Protein 8FAF (pdb70)

Radius of gyration: 14.75 Å; Cα contacts (8 Å, |Δi|>4): 309; chains: 1; bounding box: 24×39×41 Å

Solvent-accessible surface area: 7351 Å² total; per-residue (Å²): 206,49,7,86,0,25,1,8,4,66,22,43,135,157,136,7,34,0,36,0,44,0,35,52,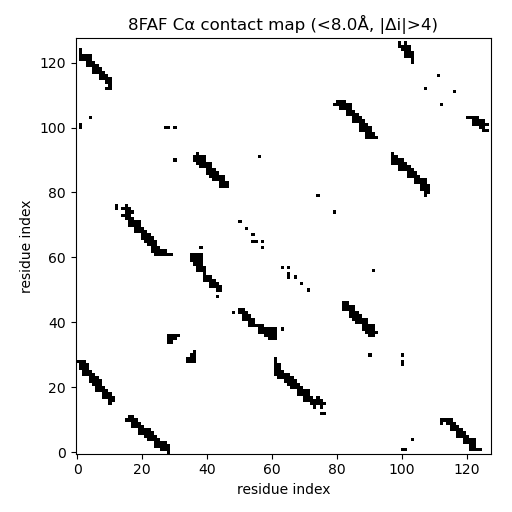1,26,81,5,38,32,71,64,204,92,40,39,1,15,0,21,0,31,0,24,7,77,107,61,97,183,113,102,37,85,9,154,50,48,151,124,40,58,81,2,80,11,112,36,69,26,41,5,133,135,11,67,110,91,81,0,41,70,36,28,0,1,0,2,0,40,17,50,59,174,182,70,176,51,89,24,2,0,19,4,86,0,54,2,120,69,40,91,27,74,58,104,27,110,52,96,75,93,11,78,78,48,83,204

Foldseek 3Di:
DAWKWKKKWAADQVFLKIKIWGFKIADGWQDDPVTWFFKKKKKAKPPDRVDIDIFDTHGGDRIDGGRDMDMDGDHHPVRQQQIKIKIWMWGDDPPDDIHTSFMDIGRNNPDDNVDIDIDMDDGDHDDD

Secondary structure (DSSP, 8-state):
---EEEEEEEEETTTTEEEEEEEEEESPPP-STTS---EEEEEEEES-TTSEEEPPPPTT-SS-EEEEEEEE-S--HHHHTT-EEEEEEEE--SSSPPEEEEEEEEEGGGS-TTS-EEEEEE-B----

Organism: Octopus bimaculoides (NCBI:txid37653)

B-factor: mean 50.91, std 20.95, range [22.46, 142.46]

Structure (mmCIF, N/CA/C/O backbone):
data_8FAF
#
_entry.id   8FAF
#
_cell.length_a   28.728
_cell.length_b   54.940
_cell.length_c   84.143
_cell.angle_alpha   90.00
_cell.angle_beta   90.00
_cell.angle_gamma   90.00
#
_symmetry.space_group_name_H-M   'P 21 21 21'
#
loop_
_entity.id
_entity.type
_entity.pdbx_description
1 polymer Synaptotagmin
2 water water
#
loop_
_atom_site.group_PDB
_atom_site.id
_atom_site.type_symbol
_atom_site.label_atom_id
_atom_site.label_alt_id
_atom_site.label_comp_id
_atom_site.label_asym_id
_atom_site.label_entity_id
_atom_site.label_seq_id
_atom_site.pdbx_PDB_ins_code
_atom_site.Cartn_x
_atom_site.Cartn_y
_atom_site.Cartn_z
_atom_site.occupancy
_atom_site.B_iso_or_equiv
_atom_site.auth_seq_id
_atom_site.auth_comp_id
_atom_site.auth_asym_id
_atom_site.auth_atom_id
_atom_site.pdbx_PDB_model_num
ATOM 1 N N . LYS A 1 9 ? 10.853 1.075 -4.774 1.00 51.83 132 LYS A N 1
ATOM 2 C CA . LYS A 1 9 ? 9.576 1.813 -4.694 1.00 49.76 132 LYS A CA 1
ATOM 3 C C . LYS A 1 9 ? 8.511 0.990 -3.962 1.00 40.83 132 LYS A C 1
ATOM 4 O O . LYS A 1 9 ? 7.831 0.155 -4.542 1.00 44.32 132 LYS A O 1
ATOM 22 N N . LEU A 1 10 ? 8.359 1.239 -2.663 1.00 38.00 133 LEU A N 1
ATOM 23 C CA . LEU A 1 10 ? 7.517 0.407 -1.807 1.00 36.24 133 LEU A CA 1
ATOM 24 C C . LEU A 1 10 ? 6.210 1.070 -1.394 1.00 33.13 133 LEU A C 1
ATOM 25 O O . LEU A 1 10 ? 5.410 0.447 -0.694 1.00 39.32 133 LEU A O 1
ATOM 41 N N . GLY A 1 11 ? 5.984 2.308 -1.774 1.00 35.27 134 GLY A N 1
ATOM 42 C CA . GLY A 1 11 ? 4.763 2.997 -1.423 1.00 37.40 134 GLY A CA 1
ATOM 43 C C . GLY A 1 11 ? 4.962 4.008 -0.314 1.00 37.28 134 GLY A C 1
ATOM 44 O O . GLY A 1 11 ? 6.074 4.263 0.146 1.00 36.55 134 GLY A O 1
ATOM 48 N N . LYS A 1 12 ? 3.834 4.577 0.131 1.00 33.61 135 LYS A N 1
ATOM 49 C CA . LYS A 1 12 ? 3.814 5.691 1.060 1.00 35.77 135 LYS A CA 1
ATOM 50 C C . LYS A 1 12 ? 2.708 5.475 2.084 1.00 33.60 135 LYS A C 1
ATOM 51 O O . LYS A 1 12 ? 1.653 4.916 1.772 1.00 30.21 135 LYS A O 1
ATOM 70 N N . LEU A 1 13 ? 2.967 5.889 3.317 1.00 32.06 136 LEU A N 1
ATOM 71 C CA . LEU A 1 13 ? 1.980 5.804 4.391 1.00 31.51 136 LEU A CA 1
ATOM 72 C C . LEU A 1 13 ? 1.694 7.198 4.930 1.00 33.51 136 LEU A C 1
ATOM 73 O O . LEU A 1 13 ? 2.621 7.995 5.124 1.00 32.21 136 LEU A O 1
ATOM 89 N N . GLN A 1 14 ? 0.410 7.506 5.136 1.00 32.86 137 GLN A N 1
ATOM 90 C CA . GLN A 1 14 ? -0.020 8.742 5.779 1.00 30.15 137 GLN A CA 1
ATOM 91 C C . GLN A 1 14 ? -0.569 8.414 7.166 1.00 30.80 137 GLN A C 1
ATOM 92 O O . GLN A 1 14 ? -1.397 7.509 7.322 1.00 28.15 137 GLN A O 1
ATOM 106 N N . TYR A 1 15 ? -0.092 9.127 8.174 1.00 30.43 138 TYR A N 1
ATOM 107 C CA . TYR A 1 15 ? -0.493 8.888 9.552 1.00 30.04 138 TYR A CA 1
ATOM 108 C C . TYR A 1 15 ? -0.513 10.224 10.274 1.00 33.19 138 TYR A C 1
ATOM 109 O O . TYR A 1 15 ? 0.016 11.222 9.794 1.00 30.75 138 TYR A O 1
ATOM 127 N N . SER A 1 16 ? -1.108 10.233 11.455 1.00 30.92 139 SER A N 1
ATOM 128 C CA . SER A 1 16 ? -0.973 11.351 12.375 1.00 32.92 139 SER A CA 1
ATOM 129 C C . SER A 1 16 ? -0.813 10.796 13.785 1.00 34.58 139 SER A C 1
ATOM 130 O O . SER A 1 16 ? -1.140 9.642 14.073 1.00 28.92 139 SER A O 1
ATOM 138 N N . MET A 1 17 ? -0.281 11.634 14.662 1.00 34.95 140 MET A N 1
ATOM 139 C CA . MET A 1 17 ? 0.053 11.263 16.029 1.00 34.12 140 MET A CA 1
ATOM 140 C C . MET A 1 17 ? -0.356 12.403 16.945 1.00 35.33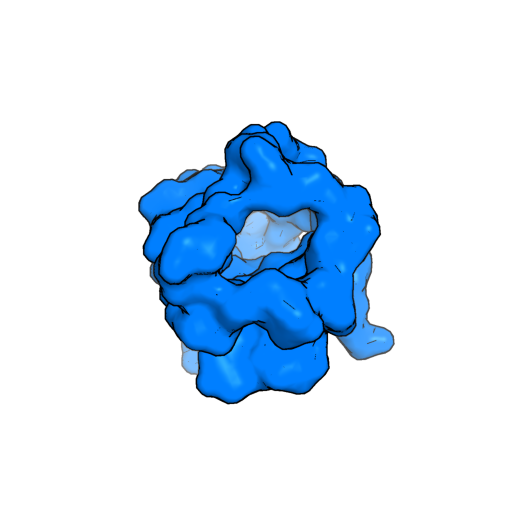 140 MET A C 1
ATOM 141 O O . MET A 1 17 ? -0.244 13.576 16.579 1.00 33.42 140 MET A O 1
ATOM 155 N N . ASP A 1 18 ? -0.810 12.052 18.144 1.00 31.39 141 ASP A N 1
ATOM 156 C CA . ASP A 1 18 ? -1.216 13.036 19.143 1.00 37.89 141 ASP A CA 1
ATOM 157 C C . ASP A 1 18 ? -0.822 12.482 20.504 1.00 37.83 141 ASP A C 1
ATOM 158 O O . ASP A 1 18 ? -1.335 11.433 20.911 1.00 35.54 141 ASP A O 1
ATOM 167 N N . TYR A 1 19 ? 0.074 13.179 21.209 1.00 35.08 142 TYR A N 1
ATOM 168 C CA . TYR A 1 19 ? 0.501 12.748 22.537 1.00 37.22 142 TYR A CA 1
ATOM 169 C C . TYR A 1 19 ? -0.182 13.601 23.604 1.00 35.85 142 TYR A C 1
ATOM 170 O O . TYR A 1 19 ? -0.187 14.834 23.518 1.00 32.95 142 TYR A O 1
ATOM 188 N N . ASP A 1 20 ? -0.764 12.939 24.608 1.00 31.31 143 ASP A N 1
ATOM 189 C CA . ASP A 1 20 ? -1.424 13.606 25.720 1.00 33.62 143 ASP A CA 1
ATOM 190 C C . ASP A 1 20 ? -0.544 13.433 26.957 1.00 33.18 143 ASP A C 1
ATOM 191 O O . ASP A 1 20 ? -0.429 12.322 27.499 1.00 30.04 143 ASP A O 1
ATOM 200 N N . PHE A 1 21 ? 0.105 14.526 27.369 1.00 31.65 144 PHE A N 1
ATOM 201 C CA . PHE A 1 21 ? 0.997 14.512 28.527 1.00 31.12 144 PHE A CA 1
ATOM 202 C C . PHE A 1 21 ? 0.225 14.300 29.830 1.00 31.53 144 PHE A C 1
ATOM 203 O O . PHE A 1 21 ? 0.739 13.675 30.778 1.00 28.23 144 PHE A O 1
ATOM 220 N N . GLN A 1 22 ? -1.014 14.798 29.903 1.00 27.08 145 GLN A N 1
ATOM 221 C CA . GLN A 1 22 ? -1.765 14.683 31.153 1.00 29.63 145 GLN A CA 1
ATOM 222 C C . GLN A 1 22 ? -2.116 13.233 31.452 1.00 31.23 145 GLN A C 1
ATOM 223 O O . GLN A 1 22 ? -2.136 12.819 32.621 1.00 32.54 145 GLN A O 1
ATOM 237 N N . LYS A 1 23 ? -2.452 12.471 30.407 1.00 33.77 146 LYS A N 1
ATOM 238 C CA . LYS A 1 23 ? -2.938 11.106 30.524 1.00 38.16 146 LYS A CA 1
ATOM 239 C C . LYS A 1 23 ? -1.866 10.083 30.233 1.00 35.06 146 LYS A C 1
ATOM 240 O O . LYS A 1 23 ? -2.061 8.910 30.549 1.00 40.12 146 LYS A O 1
ATOM 259 N N . GLY A 1 24 ? -0.744 10.494 29.640 1.00 33.07 147 GLY A N 1
ATOM 260 C CA . GLY A 1 24 ? 0.272 9.529 29.257 1.00 39.18 147 GLY A CA 1
ATOM 261 C C . GLY A 1 24 ? -0.246 8.586 28.191 1.00 38.36 147 GLY A C 1
ATOM 262 O O . GLY A 1 24 ? -0.119 7.364 28.317 1.00 36.35 147 GLY A O 1
ATOM 266 N N . GLU A 1 25 ? -0.863 9.153 27.153 1.00 33.56 148 GLU A N 1
ATOM 267 C CA . GLU A 1 25 ? -1.481 8.383 26.081 1.00 35.11 148 GLU A CA 1
ATOM 268 C C . GLU A 1 25 ? -1.003 8.913 24.741 1.00 34.25 148 GLU A C 1
ATOM 269 O O . GLU A 1 25 ? -0.957 10.128 24.524 1.00 31.98 148 GLU A O 1
ATOM 281 N N . LEU A 1 26 ? -0.628 8.002 23.856 1.00 34.99 149 LEU A N 1
ATOM 282 C CA . LEU A 1 26 ? -0.217 8.319 22.495 1.00 31.73 149 LEU A CA 1
ATOM 283 C C . LEU A 1 26 ? -1.278 7.768 21.554 1.00 33.33 149 LEU A C 1
ATOM 284 O O . LEU A 1 26 ? -1.522 6.550 21.541 1.00 32.80 149 LEU A O 1
ATOM 300 N N . THR A 1 27 ? -1.953 8.663 20.831 1.00 31.58 150 THR A N 1
ATOM 301 C CA . THR A 1 27 ? -2.956 8.274 19.845 1.00 31.28 150 THR A CA 1
ATOM 302 C C . THR A 1 27 ? -2.321 8.301 18.464 1.00 31.08 150 THR A C 1
ATOM 303 O O . THR A 1 27 ? -1.748 9.323 18.059 1.00 31.58 150 THR A O 1
ATOM 314 N N . VAL A 1 28 ? -2.444 7.186 17.741 1.00 30.39 151 VAL A N 1
ATOM 315 C CA . VAL A 1 28 ? -1.890 7.037 16.394 1.00 31.57 151 VAL A CA 1
ATOM 316 C C . VAL A 1 28 ? -3.045 6.796 15.439 1.00 32.02 151 VAL A C 1
ATOM 317 O O . VAL A 1 28 ? -3.831 5.873 15.646 1.00 30.82 151 VAL A O 1
ATOM 330 N N A ASN A 1 29 ? -3.151 7.626 14.411 0.67 31.43 152 ASN A N 1
ATOM 331 N N B ASN A 1 29 ? -3.126 7.599 14.380 0.33 31.98 152 ASN A N 1
ATOM 332 C CA A ASN A 1 29 ? -4.159 7.492 13.369 0.67 32.15 152 ASN A CA 1
ATOM 333 C CA B ASN A 1 29 ? -4.181 7.498 13.371 0.33 32.55 152 ASN A CA 1
ATOM 334 C C A ASN A 1 29 ? -3.459 6.972 12.120 0.67 32.51 152 ASN A C 1
ATOM 335 C C B ASN A 1 29 ? -3.546 7.016 12.070 0.33 32.49 152 ASN A C 1
ATOM 336 O O A ASN A 1 29 ? -2.544 7.623 11.595 0.67 29.70 152 ASN A O 1
ATOM 337 O O B ASN A 1 29 ? -2.779 7.750 11.437 0.33 31.11 152 ASN A O 1
ATOM 358 N N . VAL A 1 30 ? -3.847 5.777 11.686 1.00 28.68 153 VAL A N 1
ATOM 359 C CA . VAL A 1 30 ? -3.343 5.195 10.443 1.00 29.10 153 VAL A CA 1
ATOM 360 C C . VAL A 1 30 ? -4.361 5.582 9.378 1.00 29.70 153 VAL A C 1
ATOM 361 O O . VAL A 1 30 ? -5.482 5.066 9.370 1.00 31.30 153 VAL A O 1
ATOM 375 N N . ILE A 1 31 ? -3.996 6.519 8.503 1.00 27.31 154 ILE A N 1
ATOM 376 C CA . ILE A 1 31 ? -4.990 7.113 7.610 1.00 30.63 154 ILE A CA 1
ATOM 377 C C . ILE A 1 31 ? -5.107 6.300 6.326 1.00 32.56 154 ILE A C 1
ATOM 378 O O . ILE A 1 31 ? -6.172 5.740 6.028 1.00 29.42 154 ILE A O 1
ATOM 394 N N . GLN A 1 32 ? -4.023 6.219 5.557 1.00 29.23 155 GLN A N 1
ATOM 395 C CA . GLN A 1 32 ? -4.074 5.519 4.277 1.00 31.78 155 GLN A CA 1
ATOM 396 C C . GLN A 1 32 ? -2.657 5.212 3.824 1.00 32.91 155 GLN A C 1
ATOM 397 O O . GLN A 1 32 ? -1.689 5.771 4.343 1.00 30.27 155 GLN A O 1
ATOM 411 N N . ALA A 1 33 ? -2.555 4.326 2.827 1.00 30.52 156 ALA A N 1
ATOM 412 C CA . ALA A 1 33 ? -1.317 4.075 2.106 1.00 27.94 156 ALA A CA 1
ATOM 413 C C . ALA A 1 33 ? -1.584 4.212 0.618 1.00 33.02 156 ALA A C 1
ATOM 414 O O . ALA A 1 33 ? -2.718 4.079 0.156 1.00 33.04 156 ALA A O 1
ATOM 421 N N . ALA A 1 34 ? -0.531 4.487 -0.138 1.00 29.63 157 ALA A N 1
ATOM 422 C CA . ALA A 1 34 ? -0.670 4.668 -1.573 1.00 33.95 157 ALA A CA 1
ATOM 423 C C . ALA A 1 34 ? 0.517 4.042 -2.282 1.00 32.49 157 ALA A C 1
ATOM 424 O O . ALA A 1 34 ? 1.624 4.008 -1.741 1.00 30.14 157 ALA A O 1
ATOM 431 N N . ASP A 1 35 ? 0.255 3.537 -3.497 1.00 34.61 158 ASP A N 1
ATOM 432 C CA . ASP A 1 35 ? 1.289 3.027 -4.405 1.00 35.57 158 ASP A CA 1
ATOM 433 C C . ASP A 1 35 ? 2.045 1.842 -3.816 1.00 32.56 158 ASP A C 1
ATOM 434 O O . ASP A 1 35 ? 3.251 1.702 -4.008 1.00 31.90 158 ASP A O 1
ATOM 443 N N . LEU A 1 36 ? 1.335 0.992 -3.086 1.00 27.54 159 LEU A N 1
ATOM 444 C CA . LEU A 1 36 ? 1.925 -0.237 -2.583 1.00 28.87 159 LEU A CA 1
ATOM 445 C C . LEU A 1 36 ? 2.198 -1.191 -3.740 1.00 27.81 159 LEU A C 1
ATOM 446 O O . LEU A 1 36 ? 1.516 -1.144 -4.759 1.00 29.53 159 LEU A O 1
ATOM 462 N N . PRO A 1 37 ? 3.211 -2.040 -3.625 1.00 30.44 160 PRO A N 1
ATOM 463 C CA . PRO A 1 37 ? 3.462 -3.026 -4.682 1.00 33.11 160 PRO A CA 1
ATOM 464 C C . PRO A 1 37 ? 2.524 -4.217 -4.558 1.00 28.18 160 PRO A C 1
ATOM 465 O O . PRO A 1 37 ? 2.072 -4.575 -3.462 1.00 30.76 160 PRO A O 1
ATOM 476 N N . GLY A 1 38 ? 2.218 -4.814 -5.714 1.00 33.56 161 GLY A N 1
ATOM 477 C CA . GLY A 1 38 ? 1.490 -6.067 -5.739 1.00 35.40 161 GLY A CA 1
ATOM 478 C C . GLY A 1 38 ? 2.408 -7.214 -5.384 1.00 35.19 161 GLY A C 1
ATOM 479 O O . GLY A 1 38 ? 3.375 -7.478 -6.103 1.00 35.23 161 GLY A O 1
ATOM 483 N N . MET A 1 39 ? 2.088 -7.928 -4.307 1.00 33.62 162 MET A N 1
ATOM 484 C CA . MET A 1 39 ? 3.025 -8.910 -3.760 1.00 34.52 162 MET A CA 1
ATOM 485 C C . MET A 1 39 ? 2.920 -10.275 -4.434 1.00 38.26 162 MET A C 1
ATOM 486 O O . MET A 1 39 ? 3.936 -10.965 -4.597 1.00 38.27 162 MET A O 1
ATOM 500 N N . ASP A 1 40 ? 1.711 -10.725 -4.775 1.00 33.49 163 ASP A N 1
ATOM 501 C CA . ASP A 1 40 ? 1.586 -12.064 -5.354 1.00 40.41 163 ASP A CA 1
ATOM 502 C C . ASP A 1 40 ? 1.832 -12.027 -6.864 1.00 46.16 163 ASP A C 1
ATOM 503 O O . ASP A 1 40 ? 1.983 -10.962 -7.474 1.00 40.91 163 ASP A O 1
ATOM 512 N N . MET A 1 41 ? 1.887 -13.218 -7.471 1.00 45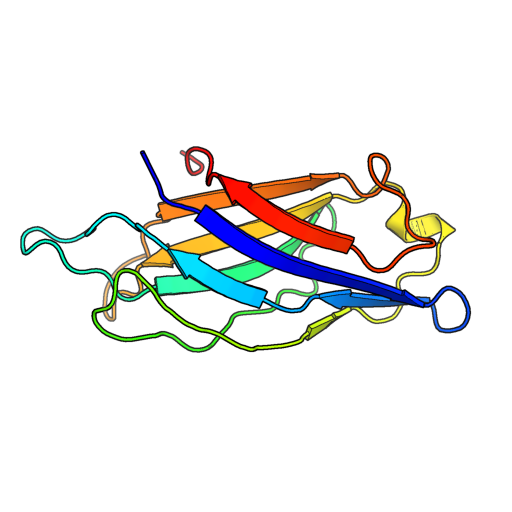.42 164 MET A N 1
ATOM 513 C CA . MET A 1 41 ? 2.270 -13.315 -8.874 1.00 55.79 164 MET A CA 1
ATOM 514 C C . MET A 1 41 ? 1.273 -12.640 -9.805 1.00 54.86 164 MET A C 1
ATOM 515 O O . MET A 1 41 ? 1.624 -12.328 -10.951 1.00 56.39 164 MET A O 1
ATOM 529 N N . SER A 1 42 ? 0.043 -12.412 -9.352 1.00 49.38 165 SER A N 1
ATOM 530 C CA . SER A 1 42 ? -0.951 -11.720 -10.163 1.00 52.17 165 SER A CA 1
ATOM 531 C C . SER A 1 42 ? -0.961 -10.221 -9.891 1.00 49.53 165 SER A C 1
ATOM 532 O O . SER A 1 42 ? -1.815 -9.514 -10.425 1.00 47.85 165 SER A O 1
ATOM 540 N N . GLY A 1 43 ? -0.042 -9.727 -9.062 1.00 43.46 166 GLY A N 1
ATOM 541 C CA . GLY A 1 43 ? 0.096 -8.298 -8.856 1.00 45.87 166 GLY A CA 1
ATOM 542 C C . GLY A 1 43 ? -0.892 -7.673 -7.893 1.00 41.81 166 GLY A C 1
ATOM 543 O O . GLY A 1 43 ? -1.180 -6.473 -8.002 1.00 41.34 166 GLY A O 1
ATOM 547 N N . THR A 1 44 ? -1.418 -8.444 -6.943 1.00 37.20 167 THR A N 1
ATOM 548 C CA . THR A 1 44 ? -2.363 -7.937 -5.956 1.00 35.45 167 THR A CA 1
ATOM 549 C C . THR A 1 44 ? -1.761 -8.076 -4.562 1.00 35.25 167 THR A C 1
ATOM 550 O O . THR A 1 44 ? -0.833 -8.861 -4.334 1.00 32.24 167 THR A O 1
ATOM 561 N N . SER A 1 45 ? -2.284 -7.281 -3.638 1.00 29.92 168 SER A N 1
ATOM 562 C CA . SER A 1 45 ? -1.915 -7.346 -2.238 1.00 28.11 168 SER A CA 1
ATOM 563 C C . SER A 1 45 ? -3.178 -7.223 -1.408 1.00 30.23 168 SER A C 1
ATOM 564 O O . SER A 1 45 ? -4.196 -6.713 -1.886 1.00 28.81 168 SER A O 1
ATOM 572 N N . ASP A 1 46 ? -3.089 -7.703 -0.160 1.00 26.63 169 ASP A N 1
ATOM 573 C CA . ASP A 1 46 ? -4.152 -7.636 0.849 1.00 25.64 169 ASP A CA 1
ATOM 574 C C . ASP A 1 46 ? -3.577 -6.945 2.090 1.00 27.96 169 ASP A C 1
ATOM 575 O O . ASP A 1 46 ? -3.326 -7.591 3.115 1.00 27.51 169 ASP A O 1
ATOM 584 N N . PRO A 1 47 ? -3.325 -5.643 2.013 1.00 26.35 170 PRO A N 1
ATOM 585 C CA . PRO A 1 47 ? -2.508 -4.983 3.035 1.00 22.46 170 PRO A CA 1
ATOM 586 C C . PRO A 1 47 ? -3.222 -4.737 4.364 1.00 26.33 170 PRO A C 1
ATOM 587 O O . PRO A 1 47 ? -4.436 -4.557 4.440 1.00 26.85 170 PRO A O 1
ATOM 598 N N . TYR A 1 48 ? -2.434 -4.775 5.432 1.00 26.10 171 TYR A N 1
ATOM 599 C CA . TYR A 1 48 ? -2.844 -4.287 6.744 1.00 26.41 171 TYR A CA 1
ATOM 600 C C . TYR A 1 48 ? -1.595 -3.727 7.408 1.00 26.72 171 TYR A C 1
ATOM 601 O O . TYR A 1 48 ? -0.477 -4.010 7.000 1.00 27.73 171 TYR A O 1
ATOM 619 N N . VAL A 1 49 ? -1.794 -2.928 8.437 1.00 26.65 172 VAL A N 1
ATOM 620 C CA . VAL A 1 49 ? -0.707 -2.265 9.133 1.00 25.73 172 VAL A CA 1
ATOM 621 C C . VAL A 1 49 ? -0.657 -2.771 10.559 1.00 31.63 172 VAL A C 1
ATOM 622 O O . VAL A 1 49 ? -1.680 -2.829 11.246 1.00 27.87 172 VAL A O 1
ATOM 635 N N . LYS A 1 50 ? 0.530 -3.145 10.992 1.00 24.41 173 LYS A N 1
ATOM 636 C CA . LYS A 1 50 ? 0.825 -3.455 12.384 1.00 27.20 173 LYS A CA 1
ATOM 637 C C . LYS A 1 50 ? 1.563 -2.278 12.996 1.00 28.36 173 LYS A C 1
ATOM 638 O O . LYS A 1 50 ? 2.537 -1.801 12.409 1.00 28.45 173 LYS A O 1
ATOM 657 N N . VAL A 1 51 ? 1.100 -1.815 14.159 1.00 29.88 174 VAL A N 1
ATOM 658 C CA . VAL A 1 51 ? 1.682 -0.665 14.846 1.00 27.35 174 VAL A CA 1
ATOM 659 C C . VAL A 1 51 ? 2.077 -1.107 16.234 1.00 33.37 174 VAL A C 1
ATOM 660 O O . VAL A 1 51 ? 1.254 -1.672 16.961 1.00 32.46 174 VAL A O 1
ATOM 673 N N . TYR A 1 52 ? 3.318 -0.820 16.615 1.00 34.76 175 TYR A N 1
ATOM 674 C CA . TYR A 1 52 ? 3.786 -1.132 17.957 1.00 39.57 175 TYR A CA 1
ATOM 675 C C . TYR A 1 52 ? 4.944 -0.216 18.314 1.00 42.74 175 TYR A C 1
ATOM 676 O O . TYR A 1 52 ? 5.587 0.396 17.450 1.00 37.40 175 TYR A O 1
ATOM 694 N N . LEU A 1 53 ? 5.174 -0.102 19.614 1.00 43.67 176 LEU A N 1
ATOM 695 C CA . LEU A 1 53 ? 6.305 0.650 20.141 1.00 49.43 176 LEU A CA 1
ATOM 696 C C . LEU A 1 53 ? 7.420 -0.331 20.494 1.00 57.53 176 LEU A C 1
ATOM 697 O O . LEU A 1 53 ? 7.171 -1.337 21.160 1.00 62.41 176 LEU A O 1
ATOM 713 N N . MET A 1 54 ? 8.621 -0.071 20.019 1.00 55.13 177 MET A N 1
ATOM 714 C CA . MET A 1 54 ? 9.763 -0.855 20.467 1.00 65.64 177 MET A CA 1
ATOM 715 C C . MET A 1 54 ? 10.606 0.001 21.401 1.00 62.60 177 MET A C 1
ATOM 716 O O . MET A 1 54 ? 10.742 1.205 21.187 1.00 59.01 177 MET A O 1
ATOM 730 N N . PRO A 1 55 ? 11.207 -0.584 22.449 1.00 74.54 178 PRO A N 1
ATOM 731 C CA . PRO A 1 55 ? 11.518 -1.998 22.641 1.00 75.86 178 PRO A CA 1
ATOM 732 C C . PRO A 1 55 ? 10.399 -2.883 23.156 1.00 87.44 178 PRO A C 1
ATOM 733 O O . PRO A 1 55 ? 10.527 -4.115 23.100 1.00 94.43 178 PRO A O 1
ATOM 744 N N . ASP A 1 56 ? 9.298 -2.332 23.651 1.00 88.59 179 ASP A N 1
ATOM 745 C CA . ASP A 1 56 ? 8.263 -3.118 24.315 1.00 99.58 179 ASP A CA 1
ATOM 746 C C . ASP A 1 56 ? 7.163 -3.464 23.319 1.00 100.19 179 ASP A C 1
ATOM 747 O O . ASP A 1 56 ? 6.293 -2.638 23.031 1.00 104.72 179 ASP A O 1
ATOM 756 N N . LYS A 1 57 ? 7.189 -4.699 22.813 1.00 95.44 180 LYS A N 1
ATOM 757 C CA . LYS A 1 57 ? 6.169 -5.180 21.893 1.00 93.52 180 LYS A CA 1
ATOM 758 C C . LYS A 1 57 ? 5.015 -5.879 22.609 1.00 97.87 180 LYS A C 1
ATOM 759 O O . LYS A 1 57 ? 4.330 -6.712 22.004 1.00 84.74 180 LYS A O 1
ATOM 778 N N . LYS A 1 58 ? 4.792 -5.553 23.884 1.00 105.67 181 LYS A N 1
ATOM 779 C CA . LYS A 1 58 ? 3.708 -6.164 24.642 1.00 107.51 181 LYS A CA 1
ATOM 780 C C . LYS A 1 58 ? 2.337 -5.650 24.213 1.00 90.20 181 LYS A C 1
ATOM 781 O O . LYS A 1 58 ? 1.325 -6.287 24.512 1.00 86.70 181 LYS A O 1
ATOM 800 N N . LYS A 1 59 ? 2.276 -4.510 23.534 1.00 78.47 182 LYS A N 1
ATOM 801 C CA . LYS A 1 59 ? 1.024 -3.932 23.054 1.00 74.25 182 LYS A CA 1
ATOM 802 C C . LYS A 1 59 ? 1.214 -3.561 21.587 1.00 63.88 182 LYS A C 1
ATOM 803 O O . LYS A 1 59 ? 1.986 -2.652 21.252 1.00 56.96 182 LYS A O 1
ATOM 822 N N . LYS A 1 60 ? 0.521 -4.276 20.714 1.00 55.96 183 LYS A N 1
ATOM 823 C CA . LYS A 1 60 ? 0.565 -4.027 19.280 1.00 52.61 183 LYS A CA 1
ATOM 824 C C . LYS A 1 60 ? -0.859 -3.886 18.778 1.00 49.70 183 LYS A C 1
ATOM 825 O O . LYS A 1 60 ? -1.782 -4.500 19.320 1.00 52.34 183 LYS A O 1
ATOM 844 N N . PHE A 1 61 ? -1.026 -3.064 17.742 1.00 37.74 184 PHE A N 1
ATOM 845 C CA . PHE A 1 61 ? -2.306 -2.893 17.079 1.00 37.99 184 PHE A CA 1
ATOM 846 C C . PHE A 1 61 ? -2.169 -3.320 15.627 1.00 34.57 184 PHE A C 1
ATOM 847 O O . PHE A 1 61 ? -1.115 -3.148 15.015 1.00 32.70 184 PHE A O 1
ATOM 864 N N . GLU A 1 62 ? -3.252 -3.854 15.074 1.00 35.01 185 GLU A N 1
ATOM 865 C CA . GLU A 1 62 ? -3.317 -4.251 13.671 1.00 33.07 185 GLU A CA 1
ATOM 866 C C . GLU A 1 62 ? -4.621 -3.746 13.076 1.00 37.67 185 GLU A C 1
ATOM 867 O O . GLU A 1 62 ? -5.674 -3.921 13.686 1.00 32.29 185 GLU A O 1
ATOM 879 N N . THR A 1 63 ? -4.538 -3.091 11.919 1.00 30.66 186 THR A N 1
ATOM 880 C CA . THR A 1 63 ? -5.728 -2.631 11.236 1.00 32.18 186 THR A CA 1
ATOM 881 C C . THR A 1 63 ? -6.502 -3.829 10.676 1.00 33.25 186 THR A C 1
ATOM 882 O O . THR A 1 63 ? -6.009 -4.956 10.652 1.00 30.68 186 THR A O 1
ATOM 893 N N . LYS A 1 64 ? -7.712 -3.561 10.180 1.00 34.93 187 LYS A N 1
ATOM 894 C CA . LYS A 1 64 ? -8.408 -4.529 9.347 1.00 35.08 187 LYS A CA 1
ATOM 895 C C . LYS A 1 64 ? -7.575 -4.815 8.096 1.00 32.87 187 LYS A C 1
ATOM 896 O O . LYS A 1 64 ? -6.793 -3.988 7.641 1.00 29.13 187 LYS A O 1
ATOM 915 N N . VAL A 1 65 ? -7.799 -5.981 7.509 1.00 31.57 188 VAL A N 1
ATOM 916 C CA . VAL A 1 65 ? -7.194 -6.324 6.227 1.00 33.33 188 VAL A CA 1
ATOM 917 C C . VAL A 1 65 ? -8.059 -5.746 5.124 1.00 36.49 188 VAL A C 1
ATOM 918 O O . VAL A 1 65 ? -9.272 -5.965 5.112 1.00 37.81 188 VAL A O 1
ATOM 931 N N . HIS A 1 66 ? -7.442 -5.022 4.191 1.00 27.78 189 HIS A N 1
ATOM 932 C CA . HIS A 1 66 ? -8.136 -4.508 3.020 1.00 33.62 189 HIS A CA 1
ATOM 933 C C . HIS A 1 66 ? -7.835 -5.407 1.829 1.00 38.42 189 HIS A C 1
ATOM 934 O O . HIS A 1 66 ? -6.682 -5.536 1.422 1.00 32.89 189 HIS A O 1
ATOM 948 N N . ARG A 1 67 ? -8.869 -6.030 1.277 1.00 36.61 190 ARG A N 1
ATOM 949 C CA . ARG A 1 67 ? -8.696 -7.038 0.238 1.00 38.59 190 ARG A CA 1
ATOM 950 C C . ARG A 1 67 ? -8.361 -6.386 -1.097 1.00 36.54 190 ARG A C 1
ATOM 951 O O . ARG A 1 67 ? -9.066 -5.478 -1.547 1.00 34.27 190 ARG A O 1
ATOM 972 N N . LYS A 1 68 ? -7.296 -6.868 -1.731 1.00 34.58 191 LYS A N 1
ATOM 973 C CA . LYS A 1 68 ? -7.018 -6.616 -3.142 1.00 34.72 191 LYS A CA 1
ATOM 974 C C . LYS A 1 68 ? -7.003 -5.124 -3.463 1.00 36.24 191 LYS A C 1
ATOM 975 O O . LYS A 1 68 ? -7.719 -4.645 -4.323 1.00 35.78 191 LYS A O 1
ATOM 994 N N . THR A 1 69 ? -6.163 -4.390 -2.750 1.00 29.96 192 THR A N 1
ATOM 995 C CA . THR A 1 69 ? -6.027 -2.978 -3.064 1.00 35.82 192 THR A CA 1
ATOM 996 C C . THR A 1 69 ? -4.596 -2.547 -2.787 1.00 35.21 192 THR A C 1
ATOM 997 O O . THR A 1 69 ? -3.967 -3.003 -1.828 1.00 34.04 192 THR A O 1
ATOM 1008 N N . LEU A 1 70 ? -4.073 -1.686 -3.651 1.00 33.69 193 LEU A N 1
ATOM 1009 C CA . LEU A 1 70 ? -2.741 -1.118 -3.465 1.00 32.86 193 LEU A CA 1
ATOM 1010 C C . LEU A 1 70 ? -2.792 0.282 -2.879 1.00 33.74 193 LEU A C 1
ATOM 1011 O O . LEU A 1 70 ? -1.740 0.888 -2.682 1.00 31.54 193 LEU A O 1
ATOM 1027 N N . ASN A 1 71 ? -3.999 0.813 -2.626 1.00 29.14 194 ASN A N 1
ATOM 1028 C CA . ASN A 1 71 ? -4.179 2.157 -2.071 1.00 35.57 194 ASN A CA 1
ATOM 1029 C C . ASN A 1 71 ? -5.238 2.117 -0.962 1.00 33.95 194 ASN A C 1
ATOM 1030 O O . ASN A 1 71 ? -6.298 2.763 -1.047 1.00 34.63 194 ASN A O 1
ATOM 1041 N N . PRO A 1 72 ? -4.974 1.371 0.103 1.00 31.82 195 PRO A N 1
ATOM 1042 C CA . PRO A 1 72 ? -5.988 1.217 1.155 1.00 33.76 195 PRO A CA 1
ATOM 1043 C C . PRO A 1 72 ? -6.169 2.493 1.969 1.00 34.50 195 PRO A C 1
ATOM 1044 O O . PRO A 1 72 ? -5.207 3.199 2.290 1.00 34.35 195 PRO A O 1
ATOM 1055 N N . VAL A 1 73 ? -7.415 2.781 2.298 1.00 34.25 196 VAL A N 1
ATOM 1056 C CA . VAL A 1 73 ? -7.769 3.869 3.188 1.00 36.04 196 VAL A CA 1
ATOM 1057 C C . VAL A 1 73 ? -8.220 3.219 4.487 1.00 37.58 196 VAL A C 1
ATOM 1058 O O . VAL A 1 73 ? -9.341 2.692 4.579 1.00 37.35 196 VAL A O 1
ATOM 1071 N N . PHE A 1 74 ? -7.350 3.265 5.493 1.00 32.40 197 PHE A N 1
ATOM 1072 C CA . PHE A 1 74 ? -7.603 2.546 6.739 1.00 33.93 197 PHE A CA 1
ATOM 1073 C C . PHE A 1 74 ? -8.520 3.331 7.669 1.00 37.09 197 PHE A C 1
ATOM 1074 O O . PHE A 1 74 ? -9.505 2.784 8.165 1.00 34.77 197 PHE A O 1
ATOM 1091 N N . ASN A 1 75 ? -8.206 4.610 7.918 1.00 34.47 198 ASN A N 1
ATOM 1092 C CA . ASN A 1 75 ? -8.969 5.447 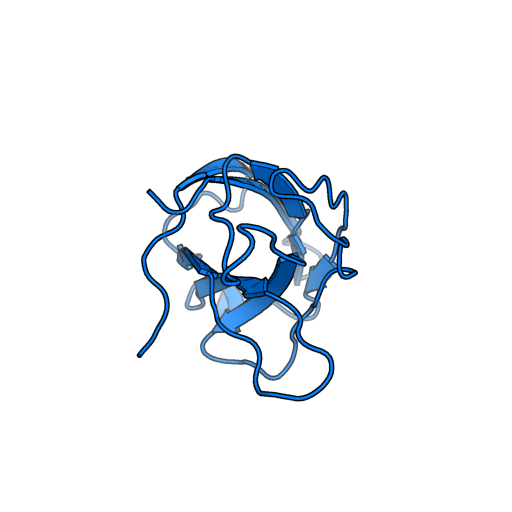8.847 1.00 34.89 198 ASN A CA 1
ATOM 1093 C C . ASN A 1 75 ? -9.185 4.735 10.177 1.00 36.91 198 ASN A C 1
ATOM 1094 O O . ASN A 1 75 ? -10.298 4.584 10.656 1.00 35.37 198 ASN A O 1
ATOM 1105 N N . GLU A 1 76 ? -8.108 4.258 10.774 1.00 31.53 199 GLU A N 1
ATOM 1106 C CA . GLU A 1 76 ? -8.186 3.609 12.082 1.00 34.35 199 GLU A CA 1
ATOM 1107 C C . GLU A 1 76 ? -7.290 4.331 13.084 1.00 34.27 199 GLU A C 1
ATOM 1108 O O . GLU A 1 76 ? -6.183 4.757 12.755 1.00 34.33 199 GLU A O 1
ATOM 1120 N N . SER A 1 77 ? -7.786 4.480 14.309 1.00 29.83 200 SER A N 1
ATOM 1121 C CA . SER A 1 77 ? -7.098 5.187 15.382 1.00 34.72 200 SER A CA 1
ATOM 1122 C C . SER A 1 77 ? -6.869 4.212 16.527 1.00 36.60 200 SER A C 1
ATOM 1123 O O . SER A 1 77 ? -7.746 3.429 16.862 1.00 34.47 200 SER A O 1
ATOM 1131 N N . PHE A 1 78 ? -5.674 4.230 17.079 1.00 31.09 201 PHE A N 1
ATOM 1132 C CA . PHE A 1 78 ? -5.267 3.370 18.179 1.00 33.27 201 PHE A CA 1
ATOM 1133 C C . PHE A 1 78 ? -4.642 4.253 19.246 1.00 35.35 201 PHE A C 1
ATOM 1134 O O . PHE A 1 78 ? -3.927 5.210 18.924 1.00 35.69 201 PHE A O 1
ATOM 1151 N N . THR A 1 79 ? -4.878 3.914 20.507 1.00 30.16 202 THR A N 1
ATOM 1152 C CA . THR A 1 79 ? -4.331 4.683 21.625 1.00 34.77 202 THR A CA 1
ATOM 1153 C C . THR A 1 79 ? -3.471 3.789 22.504 1.00 36.12 202 THR A C 1
ATOM 1154 O O . THR A 1 79 ? -3.974 2.842 23.118 1.00 36.50 202 THR A O 1
ATOM 1165 N N . PHE A 1 80 ? -2.173 4.085 22.554 1.00 34.62 203 PHE A N 1
ATOM 1166 C CA . PHE A 1 80 ? -1.270 3.433 23.502 1.00 38.11 203 PHE A CA 1
ATOM 1167 C C . PHE A 1 80 ? -1.475 4.066 24.873 1.00 40.71 203 PHE A C 1
ATOM 1168 O O . PHE A 1 80 ? -1.296 5.280 25.037 1.00 36.89 203 PHE A O 1
ATOM 1185 N N . LYS A 1 81 ? -1.865 3.259 25.853 1.00 41.98 204 LYS A N 1
ATOM 1186 C CA . LYS A 1 81 ? -2.071 3.748 27.203 1.00 45.19 204 LYS A CA 1
ATOM 1187 C C . LYS A 1 81 ? -0.824 3.511 28.049 1.00 50.33 204 LYS A C 1
ATOM 1188 O O . LYS A 1 81 ? 0.086 2.775 27.676 1.00 52.52 204 LYS A O 1
ATOM 1207 N N . ASN A 1 82 ? -0.791 4.166 29.203 1.00 51.54 205 ASN A N 1
ATOM 1208 C CA . ASN A 1 82 ? 0.299 4.036 30.173 1.00 54.26 205 ASN A CA 1
ATOM 1209 C C . ASN A 1 82 ? 1.662 4.250 29.522 1.00 53.87 205 ASN A C 1
ATOM 1210 O O . ASN A 1 82 ? 2.579 3.437 29.656 1.00 53.17 205 ASN A O 1
ATOM 1221 N N . VAL A 1 83 ? 1.795 5.367 28.812 1.00 48.18 206 VAL A N 1
ATOM 1222 C CA . VAL A 1 83 ? 3.093 5.793 28.293 1.00 46.59 206 VAL A CA 1
ATOM 1223 C C . VAL A 1 83 ? 3.404 7.201 28.792 1.00 49.10 206 VAL A C 1
ATOM 1224 O O . VAL A 1 83 ? 3.349 8.176 28.014 1.00 44.17 206 VAL A O 1
ATOM 1237 N N . PRO A 1 84 ? 3.716 7.362 30.078 1.00 51.50 207 PRO A N 1
ATOM 1238 C CA . PRO A 1 84 ? 4.157 8.675 30.567 1.00 49.64 207 PRO A CA 1
ATOM 1239 C C . PRO A 1 84 ? 5.382 9.145 29.799 1.00 48.54 207 PRO A C 1
ATOM 1240 O O . PRO A 1 84 ? 6.051 8.372 29.104 1.00 49.29 207 PRO A O 1
ATOM 1251 N N . TYR A 1 85 ? 5.666 10.444 29.936 1.00 48.48 208 TYR A N 1
ATOM 1252 C CA . TYR A 1 85 ? 6.722 11.070 29.148 1.00 47.47 208 TYR A CA 1
ATOM 1253 C C . TYR A 1 85 ? 8.060 10.392 29.381 1.00 49.73 208 TYR A C 1
ATOM 1254 O O . TYR A 1 85 ? 8.790 10.100 28.430 1.00 56.98 208 TYR A O 1
ATOM 1272 N N . ALA A 1 86 ? 8.396 10.120 30.642 1.00 52.76 209 ALA A N 1
ATOM 1273 C CA . ALA A 1 86 ? 9.703 9.550 30.943 1.00 55.71 209 ALA A CA 1
ATOM 1274 C C . ALA A 1 86 ? 9.934 8.234 30.199 1.00 60.46 209 ALA A C 1
ATOM 1275 O O . ALA A 1 86 ? 11.077 7.905 29.861 1.00 62.22 209 ALA A O 1
ATOM 1282 N N . ASP A 1 87 ? 8.871 7.471 29.940 1.00 54.70 210 ASP A N 1
ATOM 1283 C CA . ASP A 1 87 ? 9.002 6.176 29.285 1.00 57.64 210 ASP A CA 1
ATOM 1284 C C . ASP A 1 87 ? 8.952 6.273 27.766 1.00 58.44 210 ASP A C 1
ATOM 1285 O O . ASP A 1 87 ? 9.610 5.477 27.085 1.00 64.99 210 ASP A O 1
ATOM 1294 N N . ILE A 1 88 ? 8.207 7.235 27.219 1.00 53.98 211 ILE A N 1
ATOM 1295 C CA . ILE A 1 88 ? 7.970 7.269 25.778 1.00 55.79 211 ILE A CA 1
ATOM 1296 C C . ILE A 1 88 ? 9.168 7.806 25.004 1.00 55.36 211 ILE A C 1
ATOM 1297 O O . ILE A 1 88 ? 9.364 7.452 23.833 1.00 52.05 211 ILE A O 1
ATOM 1313 N N . THR A 1 89 ? 9.986 8.651 25.624 1.00 49.52 212 THR A N 1
ATOM 1314 C CA . THR A 1 89 ? 11.024 9.354 24.875 1.00 58.87 212 THR A CA 1
ATOM 1315 C C . THR A 1 89 ? 12.052 8.401 24.262 1.00 60.05 212 THR A C 1
ATOM 131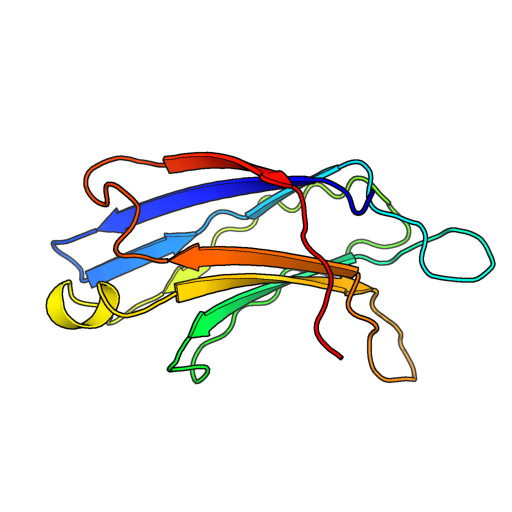6 O O . THR A 1 89 ? 12.609 8.686 23.193 1.00 59.20 212 THR A O 1
ATOM 1327 N N . GLY A 1 90 ? 12.332 7.286 24.921 1.00 54.71 213 GLY A N 1
ATOM 1328 C CA . GLY A 1 90 ? 13.321 6.365 24.424 1.00 53.20 213 GLY A CA 1
ATOM 1329 C C . GLY A 1 90 ? 12.815 5.310 23.463 1.00 59.49 213 GLY A C 1
ATOM 1330 O O . GLY A 1 90 ? 13.583 4.442 23.038 1.00 58.31 213 GLY A O 1
ATOM 1334 N N . LYS A 1 91 ? 11.546 5.360 23.091 1.00 51.13 214 LYS A N 1
ATOM 1335 C CA . LYS A 1 91 ? 10.941 4.331 22.270 1.00 53.24 214 LYS A CA 1
ATOM 1336 C C . LYS A 1 91 ? 10.865 4.773 20.812 1.00 49.72 214 LYS A C 1
ATOM 1337 O O . LYS A 1 91 ? 10.998 5.949 20.465 1.00 49.30 214 LYS A O 1
ATOM 1356 N N . THR A 1 92 ? 10.605 3.801 19.948 1.00 48.32 215 THR A N 1
ATOM 1357 C CA . THR A 1 92 ? 10.450 4.034 18.519 1.00 43.81 215 THR A CA 1
ATOM 1358 C C . THR A 1 92 ? 9.121 3.460 18.062 1.00 45.05 215 THR A C 1
ATOM 1359 O O . THR A 1 92 ? 8.817 2.292 18.331 1.00 47.77 215 THR A O 1
ATOM 1370 N N . LEU A 1 93 ? 8.338 4.284 17.371 1.00 42.40 216 LEU A N 1
ATOM 1371 C CA . LEU A 1 93 ? 7.070 3.846 16.812 1.00 38.44 216 LEU A CA 1
ATOM 1372 C C . LEU A 1 93 ? 7.320 3.189 15.466 1.00 40.33 216 LEU A C 1
ATOM 1373 O O . LEU A 1 93 ? 7.962 3.777 14.597 1.00 37.05 216 LEU A O 1
ATOM 1389 N N . ILE A 1 94 ? 6.820 1.972 15.303 1.00 37.17 217 ILE A N 1
ATOM 1390 C CA . ILE A 1 94 ? 6.990 1.198 14.077 1.00 35.94 217 ILE A CA 1
ATOM 1391 C C . ILE A 1 94 ? 5.639 1.016 13.421 1.00 32.31 217 ILE A C 1
ATOM 1392 O O . ILE A 1 94 ? 4.699 0.549 14.075 1.00 31.23 217 ILE A O 1
ATOM 1408 N N . PHE A 1 95 ? 5.551 1.370 12.124 1.00 29.75 218 PHE A N 1
ATOM 1409 C CA . PHE A 1 95 ? 4.451 0.971 11.249 1.00 30.05 218 PHE A CA 1
ATOM 1410 C C . PHE A 1 95 ? 4.997 -0.119 10.326 1.00 32.18 218 PHE A C 1
ATOM 1411 O O . PHE A 1 95 ? 5.938 0.118 9.570 1.00 27.81 218 PHE A O 1
ATOM 1428 N N . ALA A 1 96 ? 4.449 -1.317 10.409 1.00 24.55 219 ALA A N 1
ATOM 1429 C CA . ALA A 1 96 ? 4.854 -2.423 9.538 1.00 27.51 219 ALA A CA 1
ATOM 1430 C C . ALA A 1 96 ? 3.674 -2.823 8.679 1.00 29.61 219 ALA A C 1
ATOM 1431 O O . ALA A 1 96 ? 2.631 -3.201 9.206 1.00 27.91 219 ALA A O 1
ATOM 1438 N N . ILE A 1 97 ? 3.833 -2.711 7.369 1.00 27.88 220 ILE A N 1
ATOM 1439 C CA . ILE A 1 97 ? 2.787 -3.050 6.419 1.00 26.28 220 ILE A CA 1
ATOM 1440 C C . ILE A 1 97 ? 3.021 -4.464 5.902 1.00 26.53 220 ILE A C 1
ATOM 1441 O O . ILE A 1 97 ? 4.112 -4.791 5.389 1.00 24.24 220 ILE A O 1
ATOM 1457 N N . TYR A 1 98 ? 1.983 -5.295 6.012 1.00 25.15 221 TYR A N 1
ATOM 1458 C CA . TYR A 1 98 ? 2.046 -6.702 5.646 1.00 25.13 221 TYR A CA 1
ATOM 1459 C C . TYR A 1 98 ? 1.014 -7.040 4.582 1.00 27.34 221 TYR A C 1
ATOM 1460 O O . TYR A 1 98 ? 0.014 -6.343 4.418 1.00 27.49 221 TYR A O 1
ATOM 1478 N N . ASP A 1 99 ? 1.295 -8.113 3.833 1.00 25.20 222 ASP A N 1
ATOM 1479 C CA . ASP A 1 99 ? 0.359 -8.666 2.857 1.00 26.30 222 ASP A CA 1
ATOM 1480 C C . ASP A 1 99 ? -0.284 -9.891 3.506 1.00 24.27 222 AS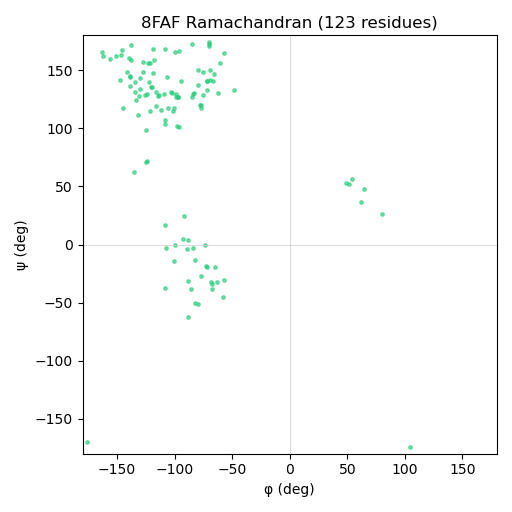P A C 1
ATOM 1481 O O . ASP A 1 99 ? 0.400 -10.896 3.769 1.00 26.38 222 ASP A O 1
ATOM 1490 N N . PHE A 1 100 ? -1.596 -9.826 3.743 1.00 26.77 223 PHE A N 1
ATOM 1491 C CA . PHE A 1 100 ? -2.279 -10.945 4.376 1.00 26.37 223 PHE A CA 1
ATOM 1492 C C . PHE A 1 100 ? -2.289 -12.169 3.460 1.00 28.66 223 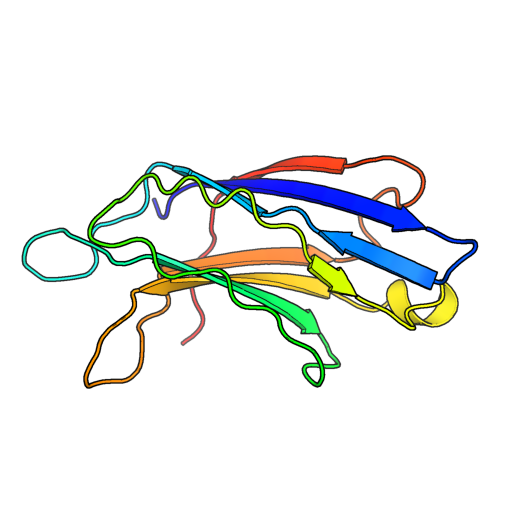PHE A C 1
ATOM 1493 O O . PHE A 1 100 ? -2.505 -12.057 2.246 1.00 30.01 223 PHE A O 1
ATOM 1510 N N . ASP A 1 101 ? -2.106 -13.347 4.061 1.00 29.06 224 ASP A N 1
ATOM 1511 C CA . ASP A 1 101 ? -2.260 -14.628 3.380 1.00 31.06 224 ASP A CA 1
ATOM 1512 C C . ASP A 1 101 ? -2.975 -15.569 4.333 1.00 31.66 224 ASP A C 1
ATOM 1513 O O . ASP A 1 101 ? -2.666 -15.603 5.522 1.00 32.17 224 ASP A O 1
ATOM 1522 N N . ARG A 1 102 ? -3.945 -16.311 3.811 1.00 28.48 225 ARG A N 1
ATOM 1523 C CA . ARG A 1 102 ? -4.755 -17.187 4.646 1.00 33.71 225 ARG A CA 1
ATOM 1524 C C . ARG A 1 102 ? -3.951 -18.355 5.209 1.00 36.90 225 ARG A C 1
ATOM 1525 O O . ARG A 1 102 ? -4.236 -18.818 6.318 1.00 36.90 225 ARG A O 1
ATOM 1546 N N . PHE A 1 103 ? -2.973 -18.862 4.461 1.00 36.27 226 PHE A N 1
ATOM 1547 C CA . PHE A 1 103 ? -2.332 -20.134 4.774 1.00 43.20 226 PHE A CA 1
ATOM 1548 C C . PHE A 1 103 ? -0.912 -20.022 5.304 1.00 45.74 226 PHE A C 1
ATOM 1549 O O . PHE A 1 103 ? -0.540 -20.776 6.208 1.00 49.24 226 PHE A O 1
ATOM 1566 N N . SER A 1 104 ? -0.106 -19.096 4.794 1.00 39.45 227 SER A N 1
ATOM 1567 C CA . SER A 1 104 ? 1.310 -19.060 5.138 1.00 40.24 227 SER A CA 1
ATOM 1568 C C . SER A 1 104 ? 1.676 -17.752 5.836 1.00 37.20 227 SER A C 1
ATOM 1569 O O . SER A 1 104 ? 0.908 -16.805 5.880 1.00 30.76 227 SER A O 1
ATOM 1577 N N . LYS A 1 105 ? 2.878 -17.721 6.397 1.00 31.76 228 LYS A N 1
ATOM 1578 C CA . LYS A 1 105 ? 3.416 -16.515 7.016 1.00 32.71 228 LYS A CA 1
ATOM 1579 C C . LYS A 1 105 ? 3.266 -15.308 6.099 1.00 31.58 228 LYS A C 1
ATOM 1580 O O . LYS A 1 105 ? 3.590 -15.348 4.916 1.00 33.37 228 LYS A O 1
ATOM 1599 N N . HIS A 1 106 ? 2.788 -14.226 6.660 1.00 25.96 229 HIS A N 1
ATOM 1600 C CA . HIS A 1 106 ? 2.542 -13.016 5.895 1.00 29.02 229 HIS A CA 1
ATOM 1601 C C . HIS A 1 106 ? 3.854 -12.350 5.501 1.00 32.88 229 HIS A C 1
ATOM 1602 O O . HIS A 1 106 ? 4.761 -12.201 6.322 1.00 29.78 229 HIS A O 1
ATOM 1616 N N . ASP A 1 107 ? 3.968 -11.967 4.233 1.00 30.57 230 ASP A N 1
ATOM 1617 C CA . ASP A 1 107 ? 5.152 -11.243 3.768 1.00 27.69 230 ASP A CA 1
ATOM 1618 C C . ASP A 1 107 ? 5.034 -9.783 4.162 1.00 29.59 230 ASP A C 1
ATOM 1619 O O . ASP A 1 107 ? 3.973 -9.176 4.023 1.00 27.02 230 ASP A O 1
ATOM 1628 N N . GLN A 1 108 ? 6.127 -9.209 4.638 1.00 26.66 231 GLN A N 1
ATOM 1629 C CA . GLN A 1 108 ? 6.170 -7.790 4.945 1.00 31.25 231 GLN A CA 1
ATOM 1630 C C . GLN A 1 108 ? 6.460 -6.990 3.678 1.00 31.09 231 GLN A C 1
ATOM 1631 O O . GLN A 1 108 ? 7.367 -7.328 2.916 1.00 30.76 231 GLN A O 1
ATOM 1645 N N . ILE A 1 109 ? 5.651 -5.969 3.427 1.00 28.25 232 ILE A N 1
ATOM 1646 C CA . ILE A 1 109 ? 5.873 -5.076 2.289 1.00 28.30 232 ILE A CA 1
ATOM 1647 C C . ILE A 1 109 ? 6.956 -4.057 2.623 1.00 31.76 232 ILE A C 1
ATOM 1648 O O . ILE A 1 109 ? 7.933 -3.882 1.887 1.00 33.13 232 ILE A O 1
ATOM 1664 N N . GLY A 1 110 ? 6.805 -3.381 3.750 1.00 29.40 233 GLY A N 1
ATOM 1665 C CA . GLY A 1 110 ? 7.797 -2.421 4.186 1.00 34.59 233 GLY A CA 1
ATOM 1666 C C . GLY A 1 110 ? 7.426 -1.869 5.545 1.00 31.04 233 GLY A C 1
ATOM 1667 O O . GLY A 1 110 ? 6.532 -2.374 6.215 1.00 30.20 233 GLY A O 1
ATOM 1671 N N . GLN A 1 111 ? 8.141 -0.830 5.962 1.00 30.33 234 GLN A N 1
ATOM 1672 C CA . GLN A 1 111 ? 7.928 -0.307 7.300 1.00 32.91 234 GLN A CA 1
ATOM 1673 C C . GLN A 1 111 ? 8.234 1.179 7.335 1.00 32.63 234 GLN A C 1
ATOM 1674 O O . GLN A 1 111 ? 8.911 1.725 6.450 1.00 35.27 234 GLN A O 1
ATOM 1688 N N . VAL A 1 112 ? 7.728 1.829 8.385 1.00 28.60 235 VAL A N 1
ATOM 1689 C CA . VAL A 1 112 ? 8.062 3.215 8.705 1.00 32.68 235 VAL A CA 1
ATOM 1690 C C . VAL A 1 112 ? 8.432 3.277 10.176 1.00 35.82 235 VAL A C 1
ATOM 1691 O O . VAL A 1 112 ? 7.648 2.838 11.021 1.00 38.58 235 VAL A O 1
ATOM 1704 N N . GLN A 1 113 ? 9.588 3.852 10.483 1.00 39.31 236 GLN A N 1
ATOM 1705 C CA . GLN A 1 113 ? 10.086 3.974 11.850 1.00 42.07 236 GLN A CA 1
ATOM 1706 C C . GLN A 1 113 ? 10.126 5.442 12.257 1.00 38.99 236 GLN A C 1
ATOM 1707 O O . GLN A 1 113 ? 10.672 6.276 11.534 1.00 41.12 236 GLN A O 1
ATOM 1721 N N . VAL A 1 114 ? 9.539 5.752 13.402 1.00 44.03 237 VAL A N 1
ATOM 1722 C CA . VAL A 1 114 ? 9.499 7.103 13.940 1.00 43.51 237 VAL A CA 1
ATOM 1723 C C . VAL A 1 114 ? 10.091 7.067 15.343 1.00 41.31 237 VAL A C 1
ATOM 1724 O O . VAL A 1 114 ? 9.421 6.677 16.302 1.00 40.82 237 VAL A O 1
ATOM 1737 N N . PRO A 1 115 ? 11.364 7.426 15.495 1.00 46.00 238 PRO A N 1
ATOM 1738 C CA . PRO A 1 115 ? 11.929 7.583 16.844 1.00 52.65 238 PRO A CA 1
ATOM 1739 C C . PRO A 1 115 ? 11.207 8.686 17.607 1.00 50.51 238 PRO A C 1
ATOM 1740 O O . PRO A 1 115 ? 11.024 9.796 17.104 1.00 50.99 238 PRO A O 1
ATOM 1751 N N . MET A 1 116 ? 10.792 8.373 18.834 1.00 52.51 239 MET A N 1
ATOM 1752 C CA . MET A 1 116 ? 9.990 9.327 19.591 1.00 51.55 239 MET A CA 1
ATOM 1753 C C . MET A 1 116 ? 10.808 10.524 20.074 1.00 61.49 239 MET A C 1
ATOM 1754 O O . MET A 1 116 ? 10.232 11.566 20.407 1.00 62.81 239 MET A O 1
ATOM 1768 N N . ASN A 1 117 ? 12.129 10.412 20.122 1.00 61.07 240 ASN A N 1
ATOM 1769 C CA . ASN A 1 117 ? 12.961 11.549 20.513 1.00 67.34 240 ASN A CA 1
ATOM 1770 C C . ASN A 1 117 ? 13.267 12.496 19.362 1.00 68.14 240 ASN A C 1
ATOM 1771 O O . ASN A 1 117 ? 13.913 13.529 19.583 1.00 67.64 240 ASN A O 1
ATOM 1782 N N . SER A 1 118 ? 12.815 12.174 18.147 1.00 66.93 241 SER A N 1
ATOM 1783 C CA . SER A 1 118 ? 13.161 12.934 16.952 1.00 69.52 241 SER A CA 1
ATOM 1784 C C . SER A 1 118 ? 11.992 13.753 16.409 1.00 71.99 241 SER A C 1
ATOM 1785 O O . SER A 1 118 ? 12.023 14.184 15.253 1.00 78.12 241 SER A O 1
ATOM 1793 N N . ILE A 1 119 ? 10.960 13.967 17.213 1.00 67.13 242 ILE A N 1
ATOM 1794 C CA . ILE A 1 119 ? 9.798 14.749 16.822 1.00 63.41 242 ILE A CA 1
ATOM 1795 C C . ILE A 1 119 ? 9.371 15.650 17.972 1.00 65.12 242 ILE A C 1
ATOM 1796 O O . ILE A 1 119 ? 9.877 15.555 19.092 1.00 62.73 242 ILE A O 1
ATOM 1812 N N . ASP A 1 120 ? 8.423 16.540 17.680 1.00 64.20 243 ASP A N 1
ATOM 1813 C CA . ASP A 1 120 ? 7.876 17.464 18.672 1.00 61.35 243 ASP A CA 1
ATOM 1814 C C . ASP A 1 120 ? 6.567 16.888 19.196 1.00 54.79 243 ASP A C 1
ATOM 1815 O O . ASP A 1 120 ? 5.535 16.958 18.524 1.00 53.40 243 ASP A O 1
ATOM 1824 N N . LEU A 1 121 ? 6.615 16.304 20.395 1.00 56.09 244 LEU A N 1
ATOM 1825 C CA . LEU A 1 121 ? 5.425 15.708 20.993 1.00 56.19 244 LEU A CA 1
ATOM 1826 C C . LEU A 1 121 ? 4.426 16.746 21.498 1.00 53.41 244 LEU A C 1
ATOM 1827 O O . LEU A 1 121 ? 3.375 16.366 22.024 1.00 51.35 244 LEU A O 1
ATOM 1843 N N . GLY A 1 122 ? 4.720 18.031 21.363 1.00 55.29 245 GLY A N 1
ATOM 1844 C CA . GLY A 1 122 ? 3.781 19.070 21.726 1.00 54.64 245 GLY A CA 1
ATOM 1845 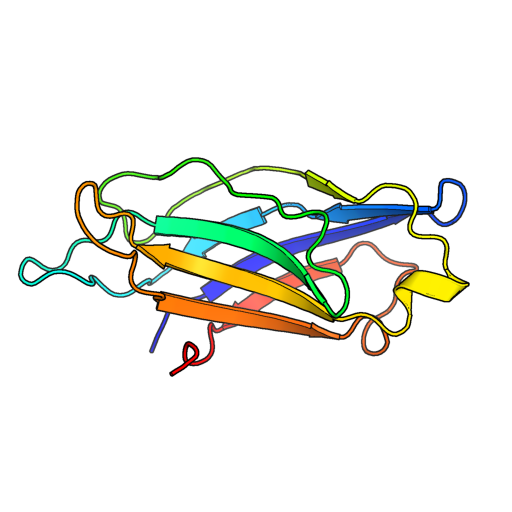C C . GLY A 1 122 ? 2.840 19.496 20.629 1.00 59.43 245 GLY A C 1
ATOM 1846 O O . GLY A 1 122 ? 1.955 20.325 20.862 1.00 57.85 245 GLY A O 1
ATOM 1850 N N . SER A 1 123 ? 3.003 18.946 19.434 1.00 49.78 246 SER A N 1
ATOM 1851 C CA . SER A 1 123 ? 2.165 19.270 18.297 1.00 54.12 246 SER A CA 1
ATOM 1852 C C . SER A 1 123 ? 1.519 18.005 17.753 1.00 53.11 246 SER A C 1
ATOM 1853 O O . SER A 1 123 ? 2.017 16.894 17.953 1.00 46.50 246 SER A O 1
ATOM 1861 N N . VAL A 1 124 ? 0.394 18.188 17.064 1.00 50.28 247 VAL A N 1
ATOM 1862 C CA . VAL A 1 124 ? -0.227 17.111 16.299 1.00 47.96 247 VAL A CA 1
ATOM 1863 C C . VAL A 1 124 ? 0.564 16.936 15.010 1.00 52.67 247 VAL A C 1
ATOM 1864 O O . VAL A 1 124 ? 0.633 17.856 14.191 1.00 52.60 247 VAL A O 1
ATOM 1877 N N . ILE A 1 125 ? 1.166 15.757 14.832 1.00 45.52 248 ILE A N 1
ATOM 1878 C CA . ILE A 1 125 ? 2.008 15.464 13.676 1.00 48.56 248 ILE A CA 1
ATOM 1879 C C . ILE A 1 125 ? 1.177 14.718 12.644 1.00 45.01 248 ILE A C 1
ATOM 1880 O O . ILE A 1 125 ? 0.562 13.698 12.962 1.00 41.17 248 ILE A O 1
ATOM 1896 N N . GLU A 1 126 ? 1.160 15.227 11.412 1.00 37.88 249 GLU A N 1
ATOM 1897 C CA . GLU A 1 126 ? 0.496 14.582 10.285 1.00 45.87 249 GLU A CA 1
ATOM 1898 C C . GLU A 1 126 ? 1.447 14.603 9.101 1.00 46.49 249 GLU A C 1
ATOM 1899 O O . GLU A 1 126 ? 1.932 15.670 8.719 1.00 41.34 249 GLU A O 1
ATOM 1911 N N . GLU A 1 127 ? 1.739 13.436 8.529 1.00 36.89 250 GLU A N 1
ATOM 1912 C CA . GLU A 1 127 ? 2.684 13.451 7.422 1.00 42.79 250 GLU A CA 1
ATOM 1913 C C . GLU A 1 127 ? 2.596 12.178 6.603 1.00 37.54 250 GLU A C 1
ATOM 1914 O O . GLU A 1 127 ? 2.036 11.162 7.032 1.00 36.58 250 GLU A O 1
ATOM 1926 N N . TRP A 1 128 ? 3.138 12.274 5.398 1.00 34.87 251 TRP A N 1
ATOM 1927 C CA . TRP A 1 128 ? 3.404 11.132 4.537 1.00 40.48 251 TRP A CA 1
ATOM 1928 C C . TRP A 1 128 ? 4.846 10.688 4.745 1.00 41.30 251 TRP A C 1
ATOM 1929 O O . TRP A 1 128 ? 5.739 11.528 4.904 1.00 39.41 251 TRP A O 1
ATOM 1950 N N . ARG A 1 129 ? 5.070 9.374 4.763 1.00 36.88 252 ARG A N 1
ATOM 1951 C CA . ARG A 1 129 ? 6.416 8.814 4.801 1.00 39.62 252 ARG A CA 1
ATOM 1952 C C . ARG A 1 129 ? 6.539 7.674 3.795 1.00 38.73 252 ARG A C 1
ATOM 1953 O O . ARG A 1 129 ? 5.640 6.838 3.668 1.00 34.57 252 ARG A O 1
ATOM 1974 N N . ASP A 1 130 ? 7.677 7.612 3.123 1.00 35.61 253 ASP A N 1
ATOM 1975 C CA . ASP A 1 130 ? 7.968 6.491 2.241 1.00 40.19 253 ASP A CA 1
ATOM 1976 C C . ASP A 1 130 ? 8.259 5.235 3.053 1.00 34.09 253 ASP A C 1
ATOM 1977 O O . ASP A 1 130 ? 8.924 5.292 4.087 1.00 38.09 253 ASP A O 1
ATOM 1986 N N . LEU A 1 131 ? 7.769 4.092 2.576 1.00 33.21 254 LEU A N 1
ATOM 1987 C CA . LEU A 1 131 ? 8.129 2.822 3.191 1.00 33.71 254 LEU A CA 1
ATOM 1988 C C . LEU A 1 131 ? 9.591 2.508 2.909 1.00 35.96 254 LEU A C 1
ATOM 1989 O O . LEU A 1 131 ? 10.104 2.787 1.825 1.00 38.72 254 LEU A O 1
ATOM 2005 N N . THR A 1 132 ? 10.273 1.956 3.901 1.00 37.42 255 THR A N 1
ATOM 2006 C CA . THR A 1 132 ? 11.633 1.451 3.749 1.00 42.20 255 THR A CA 1
ATOM 2007 C C . THR A 1 132 ? 11.592 -0.071 3.795 1.00 40.91 255 THR A C 1
ATOM 2008 O O . THR A 1 132 ? 10.591 -0.677 4.174 1.00 39.29 255 THR A O 1
ATOM 2019 N N . SER A 1 133 ? 12.705 -0.688 3.429 1.00 43.26 256 SER A N 1
ATOM 2020 C CA . SER A 1 133 ? 12.686 -2.111 3.112 1.00 45.92 256 SER A CA 1
ATOM 2021 C C . SER A 1 133 ? 12.357 -2.944 4.352 1.00 48.41 256 SER A C 1
ATOM 2022 O O . SER A 1 133 ? 12.723 -2.587 5.481 1.00 45.94 256 SER A O 1
ATOM 2030 N N . PRO A 1 134 ? 11.662 -4.062 4.168 1.00 52.35 257 PRO A N 1
ATOM 2031 C CA . PRO A 1 134 ? 11.279 -4.887 5.319 1.00 57.15 257 PRO A CA 1
ATOM 2032 C C . PRO A 1 134 ? 12.491 -5.575 5.941 1.00 62.53 257 PRO A C 1
ATOM 2033 O O . PRO A 1 134 ? 13.609 -5.553 5.420 1.00 61.22 257 PRO A O 1
ATOM 2044 N N . ASP A 1 135 ? 12.247 -6.211 7.083 1.00 69.22 258 ASP A N 1
ATOM 2045 C CA . ASP A 1 135 ? 13.276 -7.011 7.730 1.00 79.11 258 ASP A CA 1
ATOM 2046 C C . ASP A 1 135 ? 13.554 -8.271 6.914 1.00 83.78 258 ASP A C 1
ATOM 2047 O O . ASP A 1 135 ? 12.871 -8.567 5.930 1.00 79.22 258 ASP A O 1
ATOM 2056 N N . ASN A 1 136 ? 14.567 -9.021 7.357 1.00 83.29 259 ASN A N 1
ATOM 2057 C CA . ASN A 1 136 ? 15.142 -10.160 6.626 1.00 98.88 259 ASN A CA 1
ATOM 2058 C C . ASN A 1 136 ? 16.268 -9.665 5.711 1.00 98.15 259 ASN A C 1
ATOM 2059 O O . ASN A 1 136 ? 17.287 -9.123 6.161 1.00 92.94 259 ASN A O 1
#

Nearest PDB structures (foldseek):
  8faf-assembly1_A  TM=1.008E+00  e=3.090E-25  Octopus bimaculoides
  8fam-assembly2_B  TM=9.885E-01  e=1.514E-22  Octopus bimaculoides
  6anj-assembly1_A  TM=9.466E-01  e=5.012E-16  Rattus norvegicus
  6ank-assembly1_A  TM=9.600E-01  e=2.297E-15  Rattus norvegicus
  2d8k-assembly1_A  TM=9.305E-01  e=1.442E-14  Homo sapiens

Sequence (128 aa):
KLGKLQYSMDYDFQKGELTVNNVIQAADLPGMDMSGTSDPYVKVYLMPDKKKKFETKVHRKTLNPVFNESFTFKNVPYADITGKTLIFAIYDFDRFSKHDQIGQVQVPMNSIDLGSVIEEWRDLTSPDN

InterPro domains:
  IPR000008 C2 domain [PF00168] (147-254)
  IPR000008 C2 domain [PF00168] (281-386)
  IPR000008 C2 domain [PR00360] (164-176)
  IPR000008 C2 domain [PR00360] (191-204)
  IPR000008 C2 domain [PR00360] (216-224)
  IPR000008 C2 domain [PS50004] (132-252)
  IPR000008 C2 domain [PS50004] (266-399)
  IPR000008 C2 domain [SM00239] (148-251)
  IPR000008 C2 domain [SM00239] (282-396)
  IPR001565 Synaptotagmin [PR00399] (136-151)
  IPR001565 Synaptotagmin [PR00399] (151-164)
  IPR001565 Synaptotagmin [PR00399] (207-222)
  IPR001565 Synaptotagmin [PR00399] (227-237)
  IPR035892 C2 domain superfamily [G3DSA:2.60.40.150] (118-260)
  IPR035892 C2 domain superfamily [G3DSA:2.60.40.150] (261-407)
  IPR035892 C2 domain superfamily [SSF49562] (125-259)
  IPR035892 C2 domain superfamily [SSF49562] (260-393)